Protein AF-S4W3W5-F1 (afdb_monomer_lite)

Structure (mmCIF, N/CA/C/O backbone):
data_AF-S4W3W5-F1
#
_entry.id   AF-S4W3W5-F1
#
loop_
_atom_site.group_PDB
_atom_site.id
_atom_site.type_symbol
_atom_site.label_atom_id
_atom_site.label_alt_id
_atom_site.label_comp_id
_atom_site.label_asym_id
_atom_site.label_entity_id
_atom_site.label_seq_id
_atom_site.pdbx_PDB_ins_code
_atom_site.Cartn_x
_atom_site.Cartn_y
_atom_site.Cartn_z
_atom_site.occupancy
_atom_site.B_iso_or_equiv
_atom_site.auth_seq_id
_atom_site.auth_comp_id
_atom_site.auth_asym_id
_atom_site.auth_atom_id
_atom_site.pdbx_PDB_model_num
ATOM 1 N N . MET A 1 1 ? -3.396 3.281 5.183 1.00 90.94 1 MET A N 1
ATOM 2 C CA . MET A 1 1 ? -1.941 3.027 5.062 1.00 90.94 1 MET A CA 1
ATOM 3 C C . MET A 1 1 ? -1.382 1.977 6.011 1.00 90.94 1 MET A C 1
ATOM 5 O O . MET A 1 1 ? -0.798 1.042 5.495 1.00 90.94 1 MET A O 1
ATOM 9 N N . GLN A 1 2 ? -1.522 2.072 7.340 1.00 91.69 2 GLN A N 1
ATOM 10 C CA . GLN A 1 2 ? -0.844 1.126 8.255 1.00 91.69 2 GLN A CA 1
ATOM 11 C C . GLN A 1 2 ? -1.144 -0.355 7.950 1.00 91.69 2 GLN A C 1
ATOM 13 O O . GLN A 1 2 ? -0.222 -1.154 7.851 1.00 91.69 2 GLN A O 1
ATOM 18 N N . ALA A 1 3 ? -2.406 -0.699 7.671 1.00 94.12 3 ALA A N 1
ATOM 19 C CA . ALA A 1 3 ? -2.773 -2.053 7.252 1.00 94.12 3 ALA A CA 1
ATOM 20 C C . ALA A 1 3 ? -2.105 -2.506 5.941 1.00 94.12 3 ALA A C 1
ATOM 22 O O . ALA A 1 3 ? -1.758 -3.672 5.819 1.00 94.12 3 ALA A O 1
ATOM 23 N N . LEU A 1 4 ? -1.882 -1.603 4.980 1.00 94.50 4 LEU A N 1
ATOM 24 C CA . LEU A 1 4 ? -1.187 -1.921 3.725 1.00 94.50 4 LEU A CA 1
ATOM 25 C C . LEU A 1 4 ? 0.305 -2.177 3.966 1.00 94.50 4 LEU A C 1
ATOM 27 O O . LEU A 1 4 ? 0.849 -3.144 3.442 1.00 94.50 4 LEU A O 1
ATOM 31 N N . ILE A 1 5 ? 0.937 -1.366 4.822 1.00 93.44 5 ILE A N 1
ATOM 32 C CA . ILE A 1 5 ? 2.354 -1.508 5.189 1.00 93.44 5 ILE A CA 1
ATOM 33 C C . ILE A 1 5 ? 2.605 -2.864 5.863 1.00 93.44 5 ILE A C 1
ATOM 35 O O . ILE A 1 5 ? 3.574 -3.546 5.526 1.00 93.44 5 ILE A O 1
ATOM 39 N N . ASP A 1 6 ? 1.704 -3.297 6.750 1.00 94.69 6 ASP A N 1
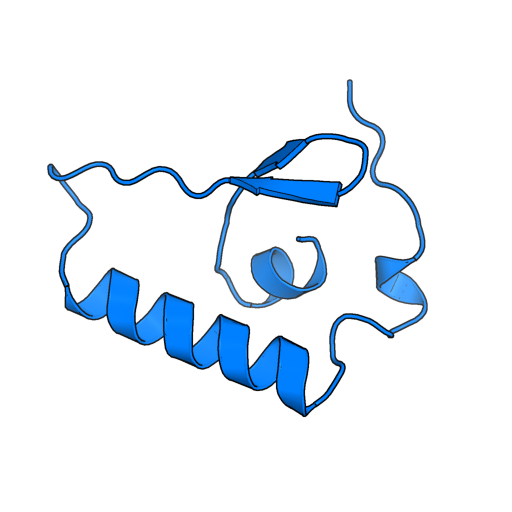ATOM 40 C CA . ASP A 1 6 ? 1.757 -4.631 7.365 1.00 94.69 6 ASP A CA 1
ATOM 41 C C . ASP A 1 6 ? 1.710 -5.763 6.322 1.00 94.69 6 ASP A C 1
ATOM 43 O O . ASP A 1 6 ? 2.351 -6.797 6.506 1.00 94.69 6 ASP A O 1
ATOM 47 N N . HIS A 1 7 ? 1.011 -5.546 5.204 1.00 94.25 7 HIS A N 1
ATOM 48 C CA . HIS A 1 7 ? 0.925 -6.470 4.068 1.00 94.25 7 HIS A CA 1
ATOM 49 C C . HIS A 1 7 ? 1.958 -6.160 2.970 1.00 94.25 7 HIS A C 1
ATOM 51 O O . HIS A 1 7 ? 1.786 -6.575 1.831 1.00 94.25 7 HIS A O 1
ATOM 57 N N . LYS A 1 8 ? 3.049 -5.456 3.307 1.00 93.62 8 LYS A N 1
ATOM 58 C CA . LYS A 1 8 ? 4.185 -5.137 2.419 1.00 93.62 8 LYS A CA 1
ATOM 59 C C . LYS A 1 8 ? 3.902 -4.155 1.277 1.00 93.62 8 LYS A C 1
ATOM 61 O O . LYS A 1 8 ? 4.808 -3.878 0.500 1.00 93.62 8 LYS A O 1
ATOM 66 N N . VAL A 1 9 ? 2.727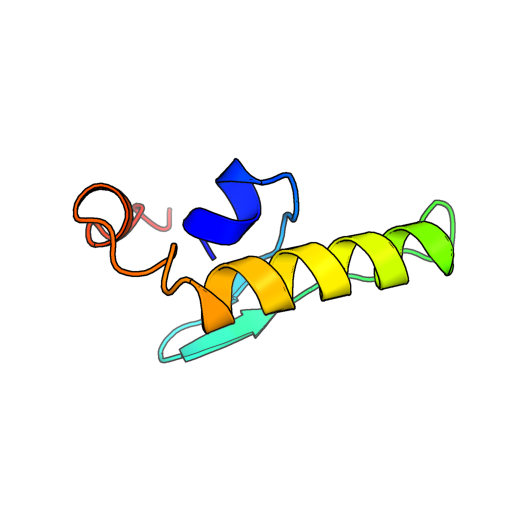 -3.531 1.236 1.00 95.88 9 VAL A N 1
ATOM 67 C CA . VAL A 1 9 ? 2.430 -2.430 0.310 1.00 95.88 9 VAL A CA 1
ATOM 68 C C . VAL A 1 9 ? 2.742 -1.102 0.999 1.00 95.88 9 VAL A C 1
ATOM 70 O O . VAL A 1 9 ? 1.981 -0.603 1.833 1.00 95.88 9 VAL A O 1
ATOM 73 N N . VAL A 1 10 ? 3.903 -0.532 0.672 1.00 94.06 10 VAL A N 1
ATOM 74 C CA . VAL A 1 10 ? 4.416 0.685 1.312 1.00 94.06 10 VAL A CA 1
ATOM 75 C C . VAL A 1 10 ? 4.054 1.921 0.493 1.00 94.06 10 VAL A C 1
ATOM 77 O O . VAL A 1 10 ? 4.300 2.001 -0.706 1.00 94.06 10 VAL A O 1
ATOM 80 N N . GLY A 1 11 ? 3.493 2.916 1.171 1.00 91.25 11 GLY A N 1
ATOM 81 C CA . GLY A 1 11 ? 3.147 4.213 0.604 1.00 91.25 11 GLY A CA 1
ATOM 82 C C . GLY A 1 11 ? 3.129 5.285 1.687 1.00 91.25 11 GLY A C 1
ATOM 83 O O . GLY A 1 11 ? 3.500 5.039 2.835 1.00 91.25 11 GLY A O 1
ATOM 84 N N . ASP A 1 12 ? 2.662 6.470 1.327 1.00 91.50 12 ASP A N 1
ATOM 85 C CA . ASP A 1 12 ? 2.631 7.644 2.196 1.00 91.50 12 ASP A CA 1
ATOM 86 C C . ASP A 1 12 ? 1.185 8.078 2.472 1.00 91.50 12 ASP A C 1
ATOM 88 O O . ASP A 1 12 ? 0.319 7.977 1.602 1.00 91.50 12 ASP A O 1
ATOM 92 N N . PHE A 1 13 ? 0.912 8.565 3.684 1.00 89.12 13 PHE A N 1
ATOM 93 C CA . PHE A 1 13 ? -0.386 9.137 4.045 1.00 89.12 13 PHE A CA 1
ATOM 94 C C . PHE A 1 13 ? -0.264 10.653 4.155 1.00 89.12 13 PHE A C 1
ATOM 96 O O . PHE A 1 13 ? 0.542 11.174 4.925 1.00 89.12 13 PHE A O 1
ATOM 103 N N . ARG A 1 14 ? -1.110 11.369 3.421 1.00 87.44 14 ARG A N 1
ATOM 104 C CA . ARG A 1 14 ? -1.221 12.822 3.489 1.00 87.44 14 ARG A CA 1
ATOM 105 C C . ARG A 1 14 ? -2.576 13.178 4.080 1.00 87.44 14 ARG A C 1
ATOM 107 O O . ARG A 1 14 ? -3.615 12.783 3.562 1.00 87.44 14 ARG A O 1
ATOM 114 N N . ALA A 1 15 ? -2.552 13.925 5.178 1.00 83.75 15 ALA A N 1
ATOM 115 C CA . ALA A 1 15 ? -3.774 14.427 5.782 1.00 83.75 15 ALA A CA 1
ATOM 116 C C . ALA A 1 15 ? -4.550 15.316 4.781 1.00 83.75 15 ALA A C 1
ATOM 118 O O . ALA A 1 15 ? -3.917 16.029 3.998 1.00 83.75 15 ALA A O 1
ATOM 119 N N . PRO A 1 16 ? -5.891 15.322 4.841 1.00 86.06 16 PRO A N 1
ATOM 120 C CA . PRO A 1 16 ? -6.713 14.602 5.816 1.00 86.06 16 PRO A CA 1
ATOM 121 C C . PRO A 1 16 ? -7.003 13.130 5.470 1.00 86.06 16 PRO A C 1
ATOM 123 O O . PRO A 1 16 ? -7.296 12.370 6.389 1.00 86.06 16 PRO A O 1
ATOM 126 N N . ASP A 1 17 ? -6.896 12.715 4.209 1.00 87.38 17 ASP A N 1
ATOM 127 C CA . ASP A 1 17 ? -7.483 11.455 3.722 1.00 87.38 17 ASP A CA 1
ATOM 128 C C . ASP A 1 17 ? -6.809 10.865 2.464 1.00 87.38 17 ASP A C 1
ATOM 130 O O . ASP A 1 17 ? -7.336 9.943 1.843 1.00 87.38 17 ASP A O 1
ATOM 134 N N . ILE A 1 18 ? -5.619 11.339 2.093 1.00 91.19 18 ILE A N 1
ATOM 135 C CA . ILE A 1 18 ? -4.948 10.941 0.851 1.00 91.19 18 ILE A CA 1
ATOM 136 C C . ILE A 1 18 ? -3.920 9.834 1.120 1.00 91.19 18 ILE A C 1
ATOM 138 O O . ILE A 1 18 ? -3.085 9.929 2.022 1.00 91.19 18 ILE A O 1
ATOM 142 N N . MET A 1 19 ? -3.929 8.797 0.280 1.00 91.94 19 MET A N 1
ATOM 143 C CA . MET A 1 19 ? -2.865 7.791 0.197 1.00 91.94 19 MET A CA 1
ATOM 144 C C . MET A 1 19 ? -2.083 7.986 -1.101 1.00 91.94 19 MET A C 1
ATOM 146 O O . MET A 1 19 ? -2.676 8.124 -2.168 1.00 91.94 19 MET A O 1
ATOM 150 N N . ARG A 1 20 ? -0.752 8.012 -1.013 1.00 94.56 20 ARG A N 1
ATOM 151 C CA . ARG A 1 20 ? 0.142 8.229 -2.151 1.00 94.56 20 ARG A CA 1
ATOM 152 C C . ARG A 1 20 ? 1.070 7.036 -2.337 1.00 94.56 20 ARG A C 1
ATOM 154 O O . ARG A 1 20 ? 1.766 6.639 -1.404 1.00 94.56 20 ARG A O 1
ATOM 161 N N . PHE A 1 21 ? 1.132 6.547 -3.569 1.00 94.94 21 PHE A N 1
ATOM 162 C CA . PHE A 1 21 ? 2.020 5.472 -4.002 1.00 94.94 21 PHE A CA 1
ATOM 163 C C . PHE A 1 21 ? 3.013 6.031 -5.020 1.00 94.94 21 PHE A C 1
ATOM 165 O O . PHE A 1 21 ? 2.625 6.749 -5.943 1.00 94.94 21 PHE A O 1
ATOM 172 N N . GLY A 1 22 ? 4.301 5.776 -4.800 1.00 94.62 22 GLY A N 1
ATOM 173 C CA . GLY A 1 22 ? 5.359 6.173 -5.722 1.00 94.62 22 GLY A CA 1
ATOM 174 C C . GLY A 1 22 ? 5.625 5.055 -6.718 1.00 94.62 22 GLY A C 1
ATOM 175 O O . GLY A 1 22 ? 5.796 3.913 -6.310 1.00 94.62 22 GLY A O 1
ATOM 176 N N . PHE A 1 23 ? 5.689 5.395 -8.001 1.00 95.06 23 PHE A N 1
ATOM 177 C CA . PHE A 1 23 ? 6.074 4.466 -9.056 1.00 95.06 23 PHE A CA 1
ATOM 178 C C . PHE A 1 23 ? 7.470 4.842 -9.532 1.00 95.06 23 PHE A C 1
ATOM 180 O O . PHE A 1 23 ? 7.698 5.958 -10.000 1.00 95.06 23 PHE A O 1
ATOM 187 N N . THR A 1 24 ? 8.411 3.922 -9.379 1.00 95.56 24 THR A N 1
ATOM 188 C CA . THR A 1 24 ? 9.818 4.080 -9.743 1.00 95.56 24 THR A CA 1
ATOM 189 C C . THR A 1 24 ? 10.136 3.076 -10.845 1.00 95.56 24 THR A C 1
ATOM 191 O O . THR A 1 24 ? 10.507 1.944 -10.540 1.00 95.56 24 THR A O 1
ATOM 194 N N . PRO A 1 25 ? 10.018 3.476 -12.127 1.00 94.31 25 PRO A N 1
ATOM 195 C CA . PRO A 1 25 ? 10.031 2.549 -13.266 1.00 94.31 25 PRO A CA 1
ATOM 196 C C . PRO A 1 25 ? 11.320 1.739 -13.432 1.00 94.31 25 PRO A C 1
ATOM 198 O O . PRO A 1 25 ? 11.363 0.806 -14.220 1.00 94.31 25 PRO A O 1
ATOM 201 N N . LEU A 1 26 ? 12.390 2.110 -12.724 1.00 97.50 26 LEU A N 1
ATOM 202 C CA . LEU A 1 26 ? 13.651 1.376 -12.735 1.00 97.50 26 LEU A CA 1
ATOM 203 C C . LEU A 1 26 ? 13.536 -0.009 -12.071 1.00 97.50 26 LEU A C 1
ATOM 205 O O . LEU A 1 26 ? 14.332 -0.886 -12.386 1.00 97.50 26 LEU A O 1
ATOM 209 N N . TYR A 1 27 ? 12.601 -0.186 -11.133 1.00 95.44 27 TYR A N 1
ATOM 210 C CA . TYR A 1 27 ? 12.489 -1.403 -10.317 1.00 95.44 27 TYR A CA 1
ATOM 211 C C . TYR A 1 27 ? 11.055 -1.741 -9.893 1.00 95.44 27 TYR A C 1
ATOM 213 O O . TYR A 1 27 ? 10.874 -2.535 -8.979 1.00 95.44 27 TYR A O 1
ATOM 221 N N . ILE A 1 28 ? 10.058 -1.105 -10.509 1.00 96.88 28 ILE A N 1
ATOM 222 C CA . ILE A 1 28 ? 8.647 -1.462 -10.353 1.00 96.88 28 ILE A CA 1
ATOM 223 C C . ILE A 1 28 ? 8.132 -1.850 -11.728 1.00 96.88 28 ILE A C 1
ATOM 225 O O . ILE A 1 28 ? 8.208 -1.036 -12.657 1.00 96.88 28 ILE A O 1
ATOM 229 N N . ASP A 1 29 ? 7.614 -3.065 -11.838 1.00 97.06 29 ASP A N 1
ATOM 230 C CA . ASP A 1 29 ? 6.971 -3.577 -13.045 1.00 97.06 29 ASP A CA 1
ATOM 231 C C . ASP A 1 29 ? 5.444 -3.689 -12.888 1.00 97.06 29 ASP A C 1
ATOM 233 O O . ASP A 1 29 ? 4.863 -3.197 -11.921 1.00 97.06 29 ASP A O 1
ATOM 237 N N . SER A 1 30 ? 4.763 -4.247 -13.892 1.00 96.69 30 SER A N 1
ATOM 238 C CA . SER A 1 30 ? 3.310 -4.442 -13.855 1.00 96.69 30 SER A CA 1
ATOM 239 C C . SER A 1 30 ? 2.877 -5.423 -12.773 1.00 96.69 30 SER A C 1
ATOM 241 O O . SER A 1 30 ? 1.842 -5.206 -12.148 1.00 96.69 30 SER A O 1
ATOM 243 N N . ASP A 1 31 ? 3.665 -6.467 -12.534 1.00 97.62 31 ASP A N 1
ATOM 244 C CA . ASP A 1 31 ? 3.316 -7.555 -11.628 1.00 97.62 31 ASP A CA 1
ATOM 245 C C . ASP A 1 31 ? 3.368 -7.051 -10.182 1.00 97.62 31 ASP A C 1
ATOM 247 O O . ASP A 1 31 ? 2.483 -7.353 -9.380 1.00 97.62 31 ASP A O 1
ATOM 251 N N . ASP A 1 32 ? 4.344 -6.203 -9.847 1.00 96.69 32 ASP A N 1
ATOM 252 C CA . ASP A 1 32 ? 4.385 -5.487 -8.567 1.00 96.69 32 ASP A CA 1
ATOM 253 C C . ASP A 1 32 ? 3.104 -4.671 -8.327 1.00 96.69 32 ASP A C 1
ATOM 255 O O . ASP A 1 32 ? 2.567 -4.632 -7.214 1.00 96.69 32 ASP A O 1
ATOM 259 N N . VAL A 1 33 ? 2.597 -4.015 -9.375 1.00 96.44 33 VAL A N 1
ATOM 260 C CA . VAL A 1 33 ? 1.404 -3.163 -9.300 1.00 96.44 33 VAL A CA 1
ATOM 261 C C . VAL A 1 33 ? 0.137 -3.998 -9.165 1.00 96.44 33 VAL A C 1
ATOM 263 O O . VAL A 1 33 ? -0.699 -3.677 -8.321 1.00 96.44 33 VAL A O 1
ATOM 266 N N . GLU A 1 34 ? 0.001 -5.074 -9.939 1.00 97.75 34 GLU A N 1
ATOM 267 C CA . GLU A 1 34 ? -1.123 -6.011 -9.833 1.00 97.75 34 GLU A CA 1
ATOM 268 C C . GLU A 1 34 ? -1.192 -6.623 -8.428 1.00 97.75 34 GLU A C 1
ATOM 270 O O . GLU A 1 34 ? -2.220 -6.515 -7.756 1.00 97.75 34 GLU A O 1
ATOM 275 N N . ASN A 1 35 ? -0.066 -7.126 -7.913 1.00 97.38 35 ASN A N 1
ATOM 276 C CA . ASN A 1 35 ? 0.018 -7.667 -6.555 1.00 97.38 35 ASN A CA 1
ATOM 277 C C . ASN A 1 35 ? -0.351 -6.622 -5.485 1.00 97.38 35 ASN A C 1
ATOM 279 O O . ASN A 1 35 ? -1.056 -6.926 -4.516 1.00 97.38 35 ASN A 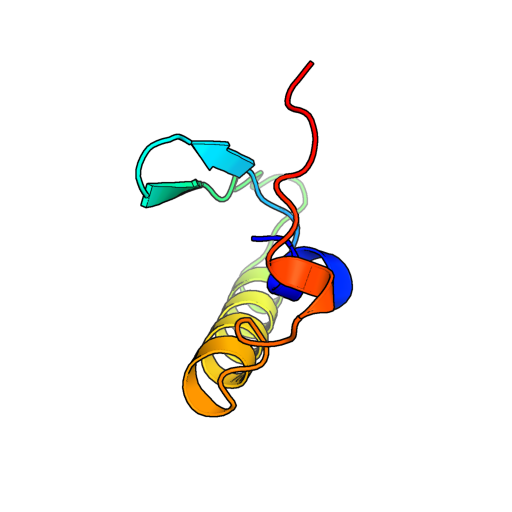O 1
ATOM 283 N N . ALA A 1 36 ? 0.104 -5.374 -5.639 1.00 97.19 36 ALA A N 1
ATOM 284 C CA . ALA A 1 36 ? -0.235 -4.302 -4.707 1.00 97.19 36 ALA A CA 1
ATOM 285 C C . ALA A 1 36 ? -1.736 -3.964 -4.726 1.00 97.19 36 ALA A C 1
ATOM 287 O O . ALA A 1 36 ? -2.318 -3.688 -3.670 1.00 97.19 36 ALA A O 1
ATOM 288 N N . VAL A 1 37 ? -2.369 -3.999 -5.904 1.00 97.19 37 VAL A N 1
ATOM 289 C CA . VAL A 1 37 ? -3.811 -3.771 -6.072 1.00 97.19 37 VAL A CA 1
ATOM 290 C C . VAL A 1 37 ? -4.625 -4.901 -5.443 1.00 97.19 37 VAL A C 1
ATOM 292 O O . VAL A 1 37 ? -5.575 -4.607 -4.716 1.00 97.19 37 VAL A O 1
ATOM 295 N N . ASP A 1 38 ? -4.228 -6.161 -5.622 1.00 98.00 38 ASP A N 1
ATOM 296 C CA . ASP A 1 38 ? -4.901 -7.312 -5.006 1.00 98.00 38 ASP A CA 1
ATOM 297 C C . ASP A 1 38 ? -4.884 -7.235 -3.473 1.00 98.00 38 ASP A C 1
ATOM 299 O O . ASP A 1 38 ? -5.899 -7.450 -2.800 1.00 98.00 38 ASP A O 1
ATOM 303 N N . ILE A 1 39 ? -3.742 -6.852 -2.897 1.00 97.19 39 ILE A N 1
ATOM 304 C CA . ILE A 1 39 ? -3.610 -6.638 -1.451 1.00 97.19 39 ILE A CA 1
ATOM 305 C C . ILE A 1 39 ? -4.494 -5.474 -0.994 1.00 97.19 39 ILE A C 1
ATOM 307 O O . ILE A 1 39 ? -5.174 -5.577 0.034 1.00 97.19 39 ILE A O 1
ATOM 311 N N . LEU A 1 40 ? -4.508 -4.366 -1.741 1.00 96.69 40 LEU A N 1
ATOM 312 C CA . LEU A 1 40 ? -5.356 -3.217 -1.433 1.00 96.69 40 LEU A CA 1
ATOM 313 C C . LEU A 1 40 ? -6.839 -3.602 -1.437 1.00 96.69 40 LEU A C 1
ATOM 315 O O . LEU A 1 40 ? -7.552 -3.270 -0.486 1.00 96.69 40 LEU A O 1
ATOM 319 N N . ALA A 1 41 ? -7.286 -4.331 -2.459 1.00 97.50 41 ALA A N 1
ATOM 320 C CA . ALA A 1 41 ? -8.653 -4.825 -2.564 1.00 97.50 41 ALA A CA 1
ATOM 321 C C . ALA A 1 41 ? -9.009 -5.705 -1.358 1.00 97.50 41 ALA A C 1
ATOM 323 O O . ALA A 1 41 ? -9.972 -5.416 -0.645 1.00 97.50 41 ALA A O 1
ATOM 324 N N . ALA A 1 42 ? -8.167 -6.690 -1.032 1.00 97.31 42 ALA A N 1
ATOM 325 C CA . ALA A 1 42 ? -8.386 -7.577 0.107 1.00 97.31 42 ALA A CA 1
ATOM 326 C C . ALA A 1 42 ? -8.469 -6.827 1.451 1.00 97.31 42 ALA A C 1
ATOM 328 O O . ALA A 1 42 ? -9.297 -7.168 2.302 1.00 97.31 42 ALA A O 1
ATOM 329 N N . VAL A 1 43 ? -7.634 -5.801 1.660 1.00 96.00 43 VAL A N 1
ATOM 3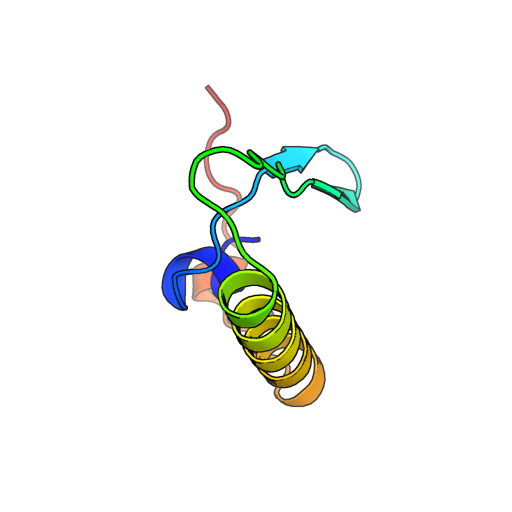30 C CA . VAL A 1 43 ? -7.660 -4.966 2.874 1.00 96.00 43 VAL A CA 1
ATOM 331 C C . VAL A 1 43 ? -8.969 -4.189 2.991 1.00 96.00 43 VAL A C 1
ATOM 333 O O . VAL A 1 43 ? -9.506 -4.076 4.098 1.00 96.00 43 VAL A O 1
ATOM 336 N N . LEU A 1 44 ? -9.485 -3.655 1.883 1.00 95.62 44 LEU A N 1
ATOM 337 C CA . LEU A 1 44 ? -10.738 -2.902 1.864 1.00 95.62 44 LEU A CA 1
ATOM 338 C C . LEU A 1 44 ? -11.953 -3.815 2.054 1.00 95.62 44 LEU A C 1
ATOM 340 O O . LEU A 1 44 ? -12.768 -3.550 2.939 1.00 95.62 44 LEU A O 1
ATOM 344 N N . GLU A 1 45 ? -12.037 -4.906 1.293 1.00 97.50 45 GLU A N 1
ATOM 345 C CA . GLU A 1 45 ? -13.155 -5.858 1.327 1.00 97.50 45 GLU A CA 1
ATOM 346 C C . GLU A 1 45 ? -13.315 -6.512 2.698 1.00 97.50 45 GLU A C 1
ATOM 348 O O . GLU A 1 45 ? -14.408 -6.549 3.263 1.00 97.50 45 GLU A O 1
ATOM 353 N N . LYS A 1 46 ? -12.208 -6.983 3.279 1.00 96.31 46 LYS A N 1
ATOM 354 C CA . LYS A 1 46 ? -12.210 -7.639 4.594 1.00 96.31 46 LYS A CA 1
ATOM 355 C C . LYS A 1 46 ? -12.137 -6.643 5.749 1.00 96.31 46 LYS A C 1
ATOM 357 O O . LYS A 1 46 ? -12.014 -7.060 6.899 1.00 96.31 46 LYS A O 1
ATOM 362 N N . ARG A 1 47 ? -12.163 -5.336 5.456 1.00 95.50 47 ARG A N 1
ATOM 363 C CA . ARG A 1 47 ? -12.014 -4.247 6.432 1.00 95.50 47 ARG A CA 1
ATOM 364 C C . ARG A 1 47 ? -10.813 -4.446 7.361 1.00 95.50 47 ARG A C 1
ATOM 366 O O . ARG A 1 47 ? -10.871 -4.125 8.543 1.00 95.50 47 ARG A O 1
ATOM 373 N N . LEU A 1 48 ? -9.696 -4.964 6.843 1.00 94.50 48 LEU A N 1
ATOM 374 C CA . LEU A 1 48 ? -8.503 -5.241 7.659 1.00 94.50 48 LEU A CA 1
ATOM 375 C C . LEU A 1 48 ? -7.909 -3.964 8.257 1.00 94.50 48 LEU A C 1
ATOM 377 O O . LEU A 1 48 ? -7.214 -4.019 9.266 1.00 94.50 48 LEU A O 1
ATOM 381 N N . TRP A 1 49 ? -8.202 -2.817 7.650 1.00 92.19 49 TRP A N 1
ATOM 382 C CA . TRP A 1 49 ? -7.845 -1.502 8.164 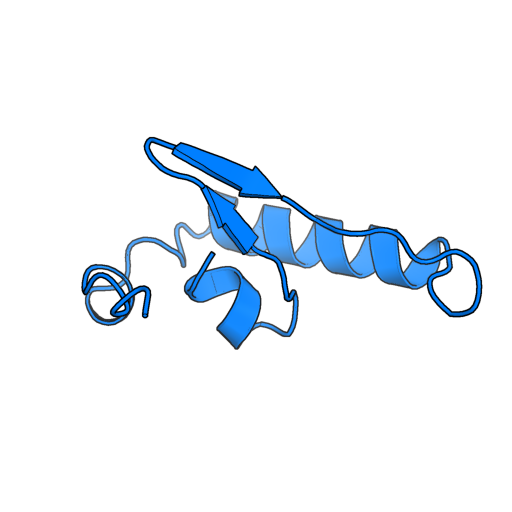1.00 92.19 49 TRP A CA 1
ATOM 383 C C . TRP A 1 49 ? -8.571 -1.128 9.467 1.00 92.19 49 TRP A C 1
ATOM 385 O O . TRP A 1 49 ? -8.036 -0.322 10.221 1.00 92.19 49 TRP A O 1
ATOM 395 N N . ASP A 1 50 ? -9.727 -1.731 9.758 1.00 93.88 50 ASP A N 1
ATOM 396 C CA . ASP A 1 50 ? -10.611 -1.435 10.901 1.00 93.88 50 ASP A CA 1
ATOM 397 C C . ASP A 1 50 ? -10.254 -2.277 12.142 1.00 93.88 50 ASP A C 1
ATOM 399 O O . ASP A 1 50 ? -11.096 -2.711 12.926 1.00 93.88 50 ASP A O 1
ATOM 403 N N . GLN A 1 51 ? -8.970 -2.602 12.292 1.00 92.12 51 GLN A N 1
ATOM 404 C CA . GLN A 1 51 ? -8.460 -3.274 13.482 1.00 92.12 51 GLN A CA 1
ATOM 405 C C . GLN A 1 51 ? -7.944 -2.223 14.460 1.00 92.12 51 GLN A C 1
ATOM 407 O O . GLN A 1 51 ? -7.214 -1.311 14.071 1.00 92.12 51 GLN A O 1
ATOM 412 N N . ALA A 1 52 ? -8.225 -2.404 15.754 1.00 91.06 52 ALA A N 1
ATOM 413 C CA . ALA A 1 52 ? -7.848 -1.455 16.808 1.00 91.06 52 ALA A CA 1
ATOM 414 C C . ALA A 1 52 ? -6.359 -1.050 16.779 1.00 91.06 52 ALA A C 1
ATOM 416 O O . ALA A 1 52 ? -6.020 0.096 17.071 1.00 91.06 52 ALA A O 1
ATOM 417 N N . LYS A 1 53 ? -5.470 -1.964 16.366 1.00 89.94 53 LYS A N 1
ATOM 418 C CA . LYS A 1 53 ? -4.028 -1.708 16.239 1.00 89.94 53 LYS A CA 1
ATOM 419 C C . LYS A 1 53 ? -3.669 -0.630 15.201 1.00 89.94 53 LYS A C 1
ATOM 421 O O . LYS A 1 53 ? -2.637 0.010 15.350 1.00 89.94 53 LYS A O 1
ATOM 426 N N . TYR A 1 54 ? -4.519 -0.394 14.198 1.00 89.81 54 TYR A N 1
ATOM 427 C CA . TYR A 1 54 ? -4.305 0.598 13.135 1.00 89.81 54 TYR A CA 1
ATOM 428 C C . TYR A 1 54 ? -4.970 1.953 13.405 1.00 89.81 54 TYR A C 1
ATOM 430 O O . TYR A 1 54 ? -4.755 2.904 12.654 1.00 89.81 54 TYR A O 1
ATOM 438 N N . HIS A 1 55 ? -5.775 2.066 14.465 1.00 84.38 55 HIS A N 1
ATOM 439 C CA . HIS A 1 55 ? -6.475 3.310 14.812 1.00 84.38 55 HIS A CA 1
ATOM 440 C C . HIS A 1 55 ? -5.563 4.321 15.517 1.00 84.38 55 HIS A C 1
ATOM 442 O O . HIS A 1 55 ? -5.864 5.515 15.560 1.00 84.38 55 HIS A O 1
ATOM 448 N N . SER A 1 56 ? -4.425 3.864 16.045 1.00 81.69 56 SER A N 1
ATOM 449 C CA . SER A 1 56 ? -3.402 4.755 16.578 1.00 81.69 56 SER A CA 1
ATOM 450 C C . SER A 1 56 ? -2.724 5.495 15.429 1.00 81.69 56 S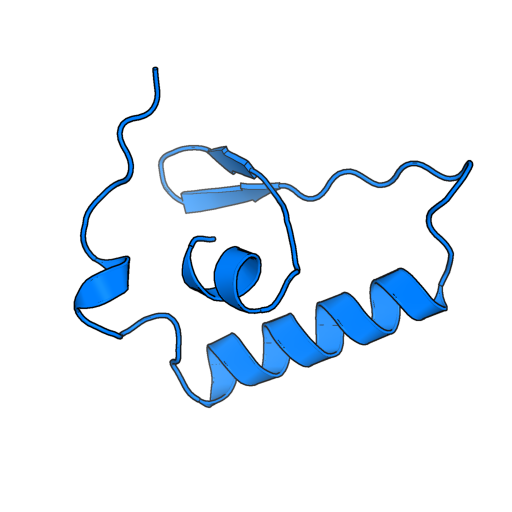ER A C 1
ATOM 452 O O . SER A 1 56 ? -2.121 4.878 14.553 1.00 81.69 56 SER A O 1
ATOM 454 N N . ARG A 1 57 ? -2.802 6.828 15.414 1.00 70.94 57 ARG A N 1
ATOM 455 C CA . ARG A 1 57 ? -2.035 7.636 14.461 1.00 70.94 57 ARG A CA 1
ATOM 456 C C . ARG A 1 57 ? -0.544 7.438 14.724 1.00 70.94 57 ARG A C 1
ATOM 458 O O . ARG A 1 57 ? -0.052 7.801 15.792 1.00 70.94 57 ARG A O 1
ATOM 465 N N . SER A 1 58 ? 0.188 6.922 13.738 1.00 69.25 58 SER A N 1
ATOM 466 C CA . SER A 1 58 ? 1.649 6.987 13.762 1.00 69.25 58 SER A CA 1
ATOM 467 C C . SER A 1 58 ? 2.080 8.450 13.873 1.00 69.25 58 SER A C 1
ATOM 469 O O . SER A 1 58 ? 1.533 9.315 13.182 1.00 69.25 58 SER A O 1
ATOM 471 N N . LYS A 1 59 ? 3.038 8.738 14.762 1.00 59.06 59 LYS A N 1
ATOM 472 C CA . LYS A 1 59 ? 3.636 10.072 14.855 1.00 59.06 59 LYS A CA 1
ATOM 473 C C . LYS A 1 59 ? 4.300 10.383 13.514 1.00 59.06 59 LYS A C 1
ATOM 475 O O . LYS A 1 59 ? 5.254 9.709 13.140 1.00 59.06 59 LYS A O 1
ATOM 480 N N . VAL A 1 60 ? 3.782 11.380 12.806 1.00 56.31 60 VAL A N 1
ATOM 481 C CA . VAL A 1 60 ? 4.510 12.025 11.713 1.00 56.31 60 VAL A CA 1
ATOM 482 C C . VAL A 1 60 ? 5.548 12.934 12.374 1.00 56.31 60 VAL A C 1
ATOM 484 O O . VAL A 1 60 ? 5.178 13.854 13.101 1.00 56.31 60 VAL A O 1
ATOM 487 N N . THR A 1 61 ? 6.829 12.586 12.262 1.00 50.69 61 THR A N 1
ATOM 488 C CA . THR A 1 61 ? 7.950 13.485 12.597 1.00 50.69 61 THR A CA 1
ATOM 489 C C . THR A 1 61 ? 8.210 14.453 11.462 1.00 50.69 61 THR A C 1
ATOM 491 O O . THR A 1 61 ? 8.085 14.008 10.299 1.00 50.69 61 THR A O 1
#

Radius of gyration: 12.43 Å; chains: 1; bounding box: 27×22×31 Å

Secondary structure (DSSP, 8-state):
-HHHHHTT---EEETTTEEE----TTT--HHHHHHHHHHHHHHHHTTTT-SGGGSSPP---

Sequence (61 aa):
MQALIDHKVVGDFRAPDIMRFGFTPLYIDSDDVENAVDILAAVLEKRLWDQAKYHSRSKVT

Foldseek 3Di:
DVLLVVVVQDFDDDPPGDTGDDDDPVPDDPVNVVVSVVSVVCCVVVVVCPDPVNVDDDDDD

InterPro domains:
  IPR010111 Kynureninase [PF22580] (1-40)
  IPR015422 Pyridoxal phosphate-dependent transferase, small domain [G3DSA:3.90.1150.10] (1-61)

Organism: NCBI:txid1329636

pLDDT: mean 91.04, std 9.87, range [50.69, 98.0]